Protein AF-A0AAU2YS15-F1 (afdb_monomer_lite)

pLDDT: mean 91.73, std 10.68, range [48.44, 98.56]

Secondary structure (DSSP, 8-state):
------PPPP--SS-PPPPPTTS-HHHHHHHHHHHHHHHTT-HHHHHHHHHHHHHHHHHHTT---SSHHHHHHHHHHTTSS-HHHHHHHHHHHHHHHHHHS--S-PPPHHHHHHHHHHHHHHHHIIIIIHHHHHHHHHHHHHTT-

Sequence (145 aa):
MQPQLWKESQRLWPQVATLAEGIPASIAREMVEARACFDAQLYTAAAVMVRRALEGMCIEQGTQKRALFQALKELRDDGKIEGRLFDWAQALRVLGNQGAHFSEESVSREDAADALSLAEALLNYIYVFAAKYEEFQNRRQSSAN

Radius of gyration: 18.44 Å; chains: 1; bounding box: 50×59×41 Å

Structure (mmCIF, N/CA/C/O backbone):
data_AF-A0AAU2YS15-F1
#
_entry.id   AF-A0AAU2YS15-F1
#
loop_
_atom_site.group_PDB
_atom_site.id
_atom_site.type_symbol
_atom_site.label_atom_id
_atom_site.label_alt_id
_atom_site.label_comp_id
_atom_site.label_asym_id
_atom_site.label_entity_id
_atom_site.label_seq_id
_atom_site.pdbx_PDB_ins_code
_atom_site.Cartn_x
_atom_site.Cartn_y
_atom_site.Cartn_z
_atom_site.occupancy
_atom_site.B_iso_or_equiv
_atom_site.auth_seq_id
_atom_site.auth_comp_id
_atom_site.auth_asym_id
_atom_site.auth_atom_id
_atom_site.pdbx_PDB_model_num
ATOM 1 N N . MET A 1 1 ? -21.803 47.636 -2.435 1.00 48.44 1 MET A N 1
ATOM 2 C CA . MET A 1 1 ? -20.962 46.519 -1.960 1.00 48.44 1 MET A CA 1
ATOM 3 C C . MET A 1 1 ? -21.217 45.347 -2.898 1.00 48.44 1 MET A C 1
ATOM 5 O O . MET A 1 1 ? -22.307 44.797 -2.854 1.00 48.44 1 MET A O 1
ATOM 9 N N . GLN A 1 2 ? -20.327 45.089 -3.861 1.00 57.69 2 GLN A N 1
ATOM 10 C CA . GLN A 1 2 ? -20.521 44.003 -4.835 1.00 57.69 2 GLN A CA 1
ATOM 11 C C . GLN A 1 2 ? -20.069 42.666 -4.218 1.00 57.69 2 GLN A C 1
ATOM 13 O O . GLN A 1 2 ? -19.032 42.659 -3.551 1.00 57.69 2 GLN A O 1
ATOM 18 N N . PRO A 1 3 ? -20.806 41.554 -4.405 1.00 64.38 3 PRO A N 1
ATOM 19 C CA . PRO A 1 3 ? -20.398 40.257 -3.881 1.00 64.38 3 PRO A CA 1
ATOM 20 C C . PRO A 1 3 ? -19.229 39.704 -4.703 1.00 64.38 3 PRO A C 1
ATOM 22 O O . PRO A 1 3 ? -19.227 39.792 -5.930 1.00 64.38 3 PRO A O 1
ATOM 25 N N . GLN A 1 4 ? -18.233 39.133 -4.029 1.00 63.59 4 GLN A N 1
ATOM 26 C CA . GLN A 1 4 ? -17.094 38.492 -4.679 1.00 63.59 4 GLN A CA 1
ATOM 27 C C . GLN A 1 4 ? -17.566 37.240 -5.444 1.00 63.59 4 GLN A C 1
ATOM 29 O O . GLN A 1 4 ? -17.889 36.219 -4.847 1.00 63.59 4 GLN A O 1
ATOM 34 N N . LEU A 1 5 ? -17.622 37.343 -6.775 1.00 66.00 5 LEU A N 1
ATOM 35 C CA . LEU A 1 5 ? -17.984 36.277 -7.717 1.00 66.00 5 LEU A CA 1
ATOM 36 C C . LEU A 1 5 ? -16.742 35.485 -8.143 1.00 66.00 5 LEU A C 1
ATOM 38 O O . LEU A 1 5 ? -16.311 35.558 -9.291 1.00 66.00 5 LEU A O 1
ATOM 42 N N . TRP A 1 6 ? -16.164 34.716 -7.228 1.00 69.56 6 TRP A N 1
ATOM 43 C CA . TRP A 1 6 ? -15.144 33.733 -7.590 1.00 69.56 6 TRP A CA 1
ATOM 44 C C . TRP A 1 6 ? -15.607 32.381 -7.064 1.00 69.56 6 TRP A C 1
ATOM 46 O O . TRP A 1 6 ? -15.800 32.209 -5.863 1.00 69.56 6 TRP A O 1
ATOM 56 N N . LYS A 1 7 ? -15.849 31.435 -7.977 1.00 71.88 7 LYS A N 1
ATOM 57 C CA . LYS A 1 7 ? -15.956 30.020 -7.611 1.00 71.88 7 LYS A CA 1
ATOM 58 C C . LYS A 1 7 ? -14.571 29.518 -7.211 1.00 71.88 7 LYS A C 1
ATOM 60 O O . LYS A 1 7 ? -13.567 30.030 -7.706 1.00 71.88 7 LYS A O 1
ATOM 65 N N . GLU A 1 8 ? -14.544 28.523 -6.331 1.00 76.69 8 GLU A N 1
ATOM 66 C CA . GLU A 1 8 ? -13.319 27.844 -5.911 1.00 76.69 8 GLU A CA 1
ATOM 67 C C . GLU A 1 8 ? -12.476 27.422 -7.122 1.00 76.69 8 GLU A C 1
ATOM 69 O O . GLU A 1 8 ? -13.002 27.001 -8.158 1.00 76.69 8 GLU A O 1
ATOM 74 N N . SER A 1 9 ? -11.156 27.580 -7.012 1.00 77.38 9 SER A N 1
ATOM 75 C CA . SER A 1 9 ? -10.234 27.224 -8.084 1.00 77.38 9 SER A CA 1
ATOM 76 C C . SER A 1 9 ? -10.198 25.706 -8.260 1.00 77.38 9 SER A C 1
ATOM 78 O O . SER A 1 9 ? -9.860 24.958 -7.346 1.00 77.38 9 SER A O 1
ATOM 80 N N . GLN A 1 10 ? -10.525 25.240 -9.465 1.00 71.19 10 GLN A N 1
ATOM 81 C CA . GLN A 1 10 ? -10.456 23.825 -9.816 1.00 71.19 10 GLN A CA 1
ATOM 82 C C . GLN A 1 10 ? -9.222 23.556 -10.680 1.00 71.19 10 GLN A C 1
ATOM 84 O O . GLN A 1 10 ? -8.973 24.247 -11.671 1.00 71.19 10 GLN A O 1
ATOM 89 N N . ARG A 1 11 ? -8.444 22.526 -10.329 1.00 71.81 11 ARG A N 1
ATOM 90 C CA . ARG A 1 11 ? -7.336 22.055 -11.168 1.00 71.81 11 ARG A CA 1
ATOM 91 C C . ARG A 1 11 ? -7.904 21.322 -12.386 1.00 71.81 11 ARG A C 1
ATOM 93 O O . ARG A 1 11 ? -8.459 20.240 -12.242 1.00 71.81 11 ARG A O 1
ATOM 100 N N . LEU A 1 12 ? -7.741 21.904 -13.575 1.00 76.19 12 LEU A N 1
ATOM 101 C CA . LEU A 1 12 ? -8.149 21.276 -14.839 1.00 76.19 12 LEU A CA 1
ATOM 102 C C . LEU A 1 12 ? -7.073 20.334 -15.397 1.00 76.19 12 LEU A C 1
ATOM 104 O O . LEU A 1 12 ? -7.402 19.292 -15.960 1.00 76.19 12 LEU A O 1
ATOM 108 N N . TRP A 1 13 ? -5.793 20.691 -15.233 1.00 63.41 13 TRP A N 1
ATOM 109 C CA . TRP A 1 13 ? -4.667 19.898 -15.724 1.00 63.41 13 TRP A CA 1
ATOM 110 C C . TRP A 1 13 ? -3.380 20.124 -14.902 1.00 63.41 13 TRP A C 1
ATOM 112 O O . TRP A 1 13 ? -3.152 21.252 -14.455 1.00 63.41 13 TRP A O 1
ATOM 122 N N . PRO A 1 14 ? -2.521 19.097 -14.726 1.00 64.88 14 PRO A N 1
ATOM 123 C CA . PRO A 1 14 ? -2.830 17.681 -14.935 1.00 64.88 14 PRO A CA 1
ATOM 124 C C . PRO A 1 14 ? -3.922 17.216 -13.965 1.00 64.88 14 PRO A C 1
ATOM 126 O O . PRO A 1 14 ? -4.021 17.724 -12.844 1.00 64.88 14 PRO A O 1
ATOM 129 N N . GLN A 1 15 ? -4.757 16.273 -14.406 1.00 64.81 15 GLN A N 1
ATOM 130 C CA . GLN A 1 15 ? -5.691 15.600 -13.507 1.00 64.81 15 GLN A CA 1
ATOM 131 C C . GLN A 1 15 ? -4.876 14.710 -12.573 1.00 64.81 15 GLN A C 1
ATOM 133 O O . GLN A 1 15 ? -4.309 13.706 -12.990 1.00 64.81 15 GLN A O 1
ATOM 138 N N . VAL A 1 16 ? -4.765 15.123 -11.315 1.00 67.81 16 VAL A N 1
ATOM 139 C CA . VAL A 1 16 ? -4.112 14.326 -10.280 1.00 67.81 16 VAL A CA 1
ATOM 140 C C . VAL A 1 16 ? -5.204 13.499 -9.627 1.00 67.81 16 VAL A C 1
ATOM 142 O O . VAL A 1 16 ? -6.175 14.073 -9.134 1.00 67.81 16 VAL A O 1
ATOM 145 N N . ALA A 1 17 ? -5.063 12.174 -9.647 1.00 68.75 17 ALA A N 1
ATOM 146 C CA . ALA A 1 17 ? -5.956 11.302 -8.898 1.00 68.75 17 ALA A CA 1
ATOM 147 C C . ALA A 1 17 ? -5.946 11.737 -7.425 1.00 68.75 17 ALA A C 1
ATOM 149 O O . ALA A 1 17 ? -4.895 11.770 -6.781 1.00 68.75 17 ALA A O 1
ATOM 150 N N . THR A 1 18 ? -7.107 12.141 -6.918 1.00 80.12 18 THR A N 1
ATOM 151 C CA . THR A 1 18 ? -7.271 12.565 -5.529 1.00 80.12 18 THR A CA 1
ATOM 152 C C . THR A 1 18 ? -7.678 11.367 -4.693 1.00 80.12 18 THR A C 1
ATOM 154 O O . THR A 1 18 ? -8.683 10.722 -4.987 1.00 80.12 18 THR A O 1
ATOM 157 N N . LEU A 1 19 ? -6.914 11.093 -3.642 1.00 90.62 19 LEU A N 1
ATOM 158 C CA . LEU A 1 19 ? -7.292 10.118 -2.624 1.00 90.62 19 LEU A CA 1
ATOM 159 C C . LEU A 1 19 ? -8.369 10.698 -1.707 1.00 90.62 19 LEU A C 1
ATOM 161 O O . LEU A 1 19 ? -8.554 11.914 -1.637 1.00 90.62 19 LEU A O 1
ATOM 165 N N . ALA A 1 20 ? -9.075 9.820 -1.001 1.00 91.81 20 ALA A N 1
ATOM 166 C CA . ALA A 1 20 ? -10.086 10.227 -0.038 1.00 91.81 20 ALA A CA 1
ATOM 167 C C . ALA A 1 20 ? -9.489 11.103 1.079 1.00 91.81 20 ALA A C 1
ATOM 169 O O . ALA A 1 20 ? -8.402 10.823 1.581 1.00 91.81 20 ALA A O 1
ATOM 170 N N . GLU A 1 21 ? -10.236 12.124 1.509 1.00 90.12 21 GLU A N 1
ATOM 171 C CA . GLU A 1 21 ? -9.787 13.140 2.480 1.00 90.12 21 GLU A CA 1
ATOM 172 C C . GLU A 1 21 ? -9.350 12.571 3.839 1.00 90.12 21 GLU A C 1
ATOM 174 O O . GLU A 1 21 ? -8.525 13.175 4.517 1.00 90.12 21 GLU A O 1
ATOM 179 N N . GLY A 1 22 ? -9.866 11.401 4.232 1.00 93.56 22 GLY A N 1
ATOM 180 C CA . GLY A 1 22 ? -9.482 10.735 5.481 1.00 93.56 22 GLY A CA 1
ATOM 181 C C . GLY A 1 22 ? -8.070 10.137 5.470 1.00 93.56 22 GLY A C 1
ATOM 182 O O . GLY A 1 22 ? -7.548 9.798 6.527 1.00 93.56 22 GLY A O 1
ATOM 183 N N . ILE A 1 23 ? -7.438 9.995 4.299 1.00 96.88 23 ILE A N 1
ATOM 184 C CA . ILE A 1 23 ? -6.104 9.399 4.177 1.00 96.88 23 ILE A CA 1
ATOM 185 C C . ILE A 1 23 ? -5.035 10.445 4.552 1.00 96.88 23 ILE A C 1
ATOM 187 O O . ILE A 1 23 ? -5.014 11.531 3.966 1.00 96.88 23 ILE A O 1
ATOM 191 N N . PRO A 1 24 ? -4.094 10.135 5.470 1.00 96.88 24 PRO A N 1
ATOM 192 C CA . PRO A 1 24 ? -3.043 11.064 5.880 1.00 96.88 24 PRO A CA 1
ATOM 193 C C . PRO A 1 24 ? -2.227 11.616 4.704 1.00 96.88 24 PRO A C 1
ATOM 195 O O . PRO A 1 24 ? -1.770 10.871 3.836 1.00 96.88 24 PRO A O 1
ATOM 198 N N . ALA A 1 25 ? -1.971 12.928 4.711 1.00 95.25 25 ALA A N 1
ATOM 199 C CA . ALA A 1 25 ? -1.332 13.634 3.596 1.00 95.25 25 ALA A CA 1
ATOM 200 C C . ALA A 1 25 ? 0.067 13.099 3.229 1.00 95.25 25 ALA A C 1
ATOM 202 O O . ALA A 1 25 ? 0.463 13.148 2.063 1.00 95.25 25 ALA A O 1
ATOM 203 N N . SER A 1 26 ? 0.822 12.587 4.207 1.00 95.88 26 SER A N 1
ATOM 204 C CA . SER A 1 26 ? 2.123 11.948 3.975 1.00 95.88 26 SER A CA 1
ATOM 205 C C . SER A 1 26 ? 1.988 10.666 3.153 1.00 95.88 26 SER A C 1
ATOM 207 O O . SER A 1 26 ? 2.726 10.492 2.192 1.00 95.88 26 SER A O 1
ATOM 209 N N . ILE A 1 27 ? 1.017 9.810 3.475 1.00 97.81 27 ILE A N 1
ATOM 210 C CA . ILE A 1 27 ? 0.746 8.559 2.752 1.00 97.81 27 ILE A CA 1
ATOM 211 C C . ILE A 1 27 ? 0.135 8.860 1.379 1.00 97.81 27 ILE A C 1
ATOM 213 O O . ILE A 1 27 ? 0.518 8.256 0.377 1.00 97.81 27 ILE A O 1
ATOM 217 N N . ALA A 1 28 ? -0.770 9.841 1.310 1.00 96.31 28 ALA A N 1
ATOM 218 C CA . ALA A 1 28 ? -1.371 10.274 0.055 1.00 96.31 28 ALA A CA 1
ATOM 219 C C . ALA A 1 28 ? -0.317 10.752 -0.955 1.00 96.31 28 ALA A C 1
ATOM 221 O O . ALA A 1 28 ? -0.423 10.461 -2.145 1.00 96.31 28 ALA A O 1
ATOM 222 N N . ARG A 1 29 ? 0.737 11.432 -0.483 1.00 95.69 29 ARG A N 1
ATOM 223 C CA . ARG A 1 29 ? 1.872 11.839 -1.320 1.00 95.69 29 ARG A CA 1
ATOM 224 C C . ARG A 1 29 ? 2.582 10.644 -1.959 1.00 95.69 29 ARG A C 1
ATOM 226 O O . ARG A 1 29 ? 2.818 10.675 -3.160 1.00 95.69 29 ARG A O 1
ATOM 233 N N . GLU A 1 30 ? 2.871 9.597 -1.189 1.00 97.69 30 GLU A N 1
ATOM 234 C CA . GLU A 1 30 ? 3.549 8.390 -1.691 1.00 97.69 30 GLU A CA 1
ATOM 235 C C . GLU A 1 30 ? 2.725 7.704 -2.794 1.00 97.69 30 GLU A C 1
ATOM 237 O O . GLU A 1 30 ? 3.264 7.279 -3.812 1.00 97.69 30 GLU A O 1
ATOM 242 N N . MET A 1 31 ? 1.398 7.668 -2.645 1.00 97.69 31 MET A N 1
ATOM 243 C CA . MET A 1 31 ? 0.491 7.135 -3.668 1.00 97.69 31 MET A CA 1
ATOM 244 C C . MET A 1 31 ? 0.390 8.024 -4.918 1.00 97.69 31 MET A C 1
ATOM 246 O O . MET A 1 31 ? 0.282 7.506 -6.030 1.00 97.69 31 MET A O 1
ATOM 250 N N . VAL A 1 32 ? 0.450 9.352 -4.766 1.00 96.12 32 VAL A N 1
ATOM 251 C CA . VAL A 1 32 ? 0.531 10.284 -5.906 1.00 96.12 32 VAL A CA 1
ATOM 252 C C . VAL A 1 32 ? 1.825 10.061 -6.687 1.00 96.12 32 VAL A C 1
ATOM 254 O O . VAL A 1 32 ? 1.793 10.002 -7.915 1.00 96.12 32 VAL A O 1
ATOM 257 N N . GLU A 1 33 ? 2.950 9.884 -5.996 1.00 96.88 33 GLU A N 1
ATOM 258 C CA . GLU A 1 33 ? 4.223 9.536 -6.633 1.00 96.88 33 GLU A CA 1
ATOM 259 C C . GLU A 1 33 ? 4.162 8.157 -7.304 1.00 96.88 33 GLU A C 1
ATOM 261 O O . GLU A 1 33 ? 4.589 8.018 -8.448 1.00 96.88 33 GLU A O 1
ATOM 266 N N . ALA A 1 34 ? 3.546 7.159 -6.660 1.00 97.75 34 ALA A N 1
ATOM 267 C CA . ALA A 1 34 ? 3.337 5.838 -7.249 1.00 97.75 34 ALA A CA 1
ATOM 268 C C . ALA A 1 34 ? 2.542 5.911 -8.564 1.00 97.75 34 ALA A C 1
ATOM 270 O O . ALA A 1 34 ? 2.917 5.284 -9.558 1.00 97.75 34 ALA A O 1
ATOM 271 N N . ARG A 1 35 ? 1.473 6.718 -8.595 1.00 97.12 35 ARG A N 1
ATOM 272 C CA . ARG A 1 35 ? 0.686 6.964 -9.809 1.00 97.12 35 ARG A CA 1
ATOM 273 C C . ARG A 1 35 ? 1.507 7.683 -10.876 1.00 97.12 35 ARG A C 1
ATOM 275 O O . ARG A 1 35 ? 1.481 7.262 -12.024 1.00 97.12 35 ARG A O 1
ATOM 282 N N . ALA A 1 36 ? 2.280 8.702 -10.501 1.00 96.06 36 ALA A N 1
ATOM 283 C CA . ALA A 1 36 ? 3.143 9.419 -11.436 1.00 96.06 36 ALA A CA 1
ATOM 284 C C . ALA A 1 36 ? 4.198 8.497 -12.073 1.00 96.06 36 ALA A C 1
ATOM 286 O O . ALA A 1 36 ? 4.429 8.573 -13.280 1.00 96.06 36 ALA A O 1
ATOM 287 N N . CYS A 1 37 ? 4.796 7.583 -11.298 1.00 97.69 37 CYS A N 1
ATOM 288 C CA . CYS A 1 37 ? 5.681 6.549 -11.835 1.00 97.69 37 CYS A CA 1
ATOM 289 C C . CYS A 1 37 ? 4.952 5.659 -12.847 1.00 97.69 37 CYS A C 1
ATOM 291 O O . CYS A 1 37 ? 5.480 5.399 -13.925 1.00 97.69 37 CYS A O 1
ATOM 293 N N . PHE A 1 38 ? 3.736 5.215 -12.527 1.00 97.69 38 PHE A N 1
ATOM 294 C CA . PHE A 1 38 ? 2.940 4.378 -13.421 1.00 97.69 38 PHE A CA 1
ATOM 295 C C . PHE A 1 38 ? 2.571 5.088 -14.729 1.00 97.69 38 PHE A C 1
ATOM 297 O O . PHE A 1 38 ? 2.730 4.508 -15.803 1.00 97.69 38 PHE A O 1
ATOM 304 N N . ASP A 1 39 ? 2.139 6.347 -14.650 1.00 96.06 39 ASP A N 1
ATOM 305 C CA . ASP A 1 39 ? 1.781 7.164 -15.814 1.00 96.06 39 ASP A CA 1
ATOM 306 C C . ASP A 1 39 ? 3.000 7.419 -16.718 1.00 96.06 39 ASP A C 1
ATOM 308 O O . ASP A 1 39 ? 2.876 7.467 -17.941 1.00 96.06 39 ASP A O 1
ATOM 312 N N . ALA A 1 40 ? 4.195 7.498 -16.124 1.00 97.19 40 ALA A N 1
ATOM 313 C CA . ALA A 1 40 ? 5.477 7.566 -16.826 1.00 97.19 40 ALA A CA 1
ATOM 314 C C . ALA A 1 40 ? 6.011 6.196 -17.301 1.00 97.19 40 ALA A C 1
ATOM 316 O O . ALA A 1 40 ? 7.142 6.115 -17.776 1.00 97.19 40 ALA A O 1
ATOM 317 N N . GLN A 1 41 ? 5.225 5.120 -17.175 1.00 97.81 41 GLN A N 1
ATOM 318 C CA . GLN A 1 41 ? 5.595 3.743 -17.536 1.00 97.81 41 GLN A CA 1
ATOM 319 C C . GLN A 1 41 ? 6.780 3.168 -16.730 1.00 97.81 41 GLN A C 1
ATOM 321 O O . GLN A 1 41 ? 7.445 2.226 -17.155 1.00 97.81 41 GLN A O 1
ATOM 326 N N . LEU A 1 42 ? 7.029 3.702 -15.532 1.00 97.50 42 LEU A N 1
ATOM 327 C CA . LEU A 1 42 ? 8.057 3.255 -14.589 1.00 97.50 42 LEU A CA 1
ATOM 328 C C . LEU A 1 42 ? 7.459 2.260 -13.580 1.00 97.50 42 LEU A C 1
ATOM 330 O O . LEU A 1 42 ? 7.391 2.529 -12.379 1.00 97.50 42 LEU A O 1
ATOM 334 N N . TYR A 1 43 ? 6.999 1.106 -14.065 1.00 98.00 43 TYR A N 1
ATOM 335 C CA . TYR A 1 43 ? 6.217 0.131 -13.284 1.00 98.00 43 TYR A CA 1
ATOM 336 C C . TYR A 1 43 ? 6.949 -0.402 -12.048 1.00 98.00 43 TYR A C 1
ATOM 338 O O . TYR A 1 43 ? 6.380 -0.460 -10.958 1.00 98.00 43 TYR A O 1
ATOM 346 N N . THR A 1 44 ? 8.243 -0.690 -12.186 1.00 97.31 44 THR A N 1
ATOM 347 C CA . THR A 1 44 ? 9.102 -1.088 -11.065 1.00 97.31 44 THR A CA 1
ATOM 348 C C . THR A 1 44 ? 9.151 -0.017 -9.971 1.00 97.31 44 THR A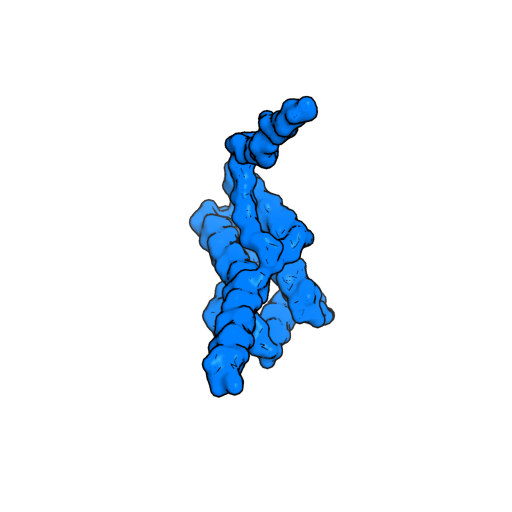 C 1
ATOM 350 O O . THR A 1 44 ? 8.998 -0.329 -8.792 1.00 97.31 44 THR A O 1
ATOM 353 N N . ALA A 1 45 ? 9.293 1.257 -10.348 1.00 97.50 45 ALA A 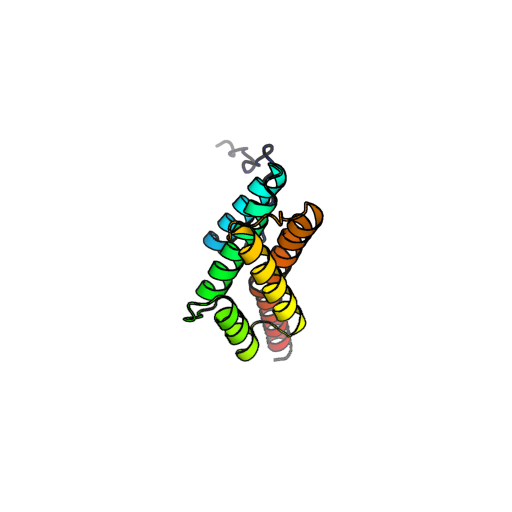N 1
ATOM 354 C CA . ALA A 1 45 ? 9.291 2.360 -9.390 1.00 97.50 45 ALA A CA 1
ATOM 355 C C . ALA A 1 45 ? 7.909 2.549 -8.746 1.00 97.50 45 ALA A C 1
ATOM 357 O O . ALA A 1 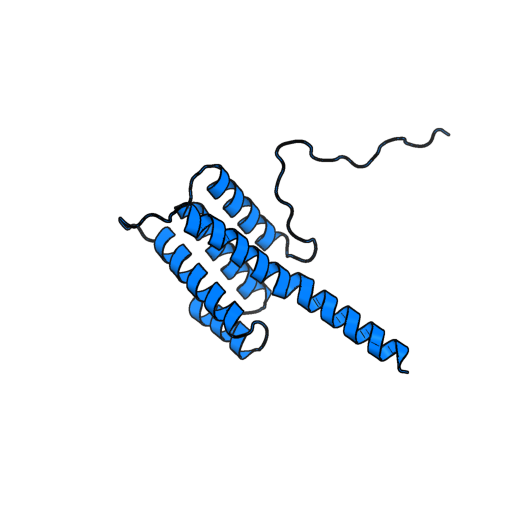45 ? 7.825 2.769 -7.539 1.00 97.50 45 ALA A O 1
ATOM 358 N N . ALA A 1 46 ? 6.825 2.383 -9.512 1.00 98.31 46 ALA A N 1
ATOM 359 C CA . ALA A 1 46 ? 5.464 2.449 -8.984 1.00 98.31 46 ALA A CA 1
ATOM 360 C C . ALA A 1 46 ? 5.235 1.416 -7.864 1.00 98.31 46 ALA A C 1
ATOM 362 O O . ALA A 1 46 ? 4.712 1.767 -6.806 1.00 98.31 46 ALA A O 1
ATOM 363 N N . ALA A 1 47 ? 5.703 0.174 -8.038 1.00 98.12 47 ALA A N 1
ATOM 364 C CA . ALA A 1 47 ? 5.625 -0.860 -7.001 1.00 98.12 47 ALA A CA 1
ATOM 365 C C . ALA A 1 47 ? 6.434 -0.508 -5.736 1.00 98.12 47 ALA A C 1
ATOM 367 O O . ALA A 1 47 ? 5.985 -0.759 -4.614 1.00 98.12 47 ALA A O 1
ATOM 368 N N . VAL A 1 48 ? 7.608 0.114 -5.892 1.00 98.00 48 VAL A N 1
ATOM 369 C CA . VAL A 1 48 ? 8.416 0.591 -4.756 1.00 98.00 48 VAL A CA 1
ATOM 370 C C . VAL A 1 48 ? 7.692 1.701 -3.988 1.00 98.00 48 VAL A C 1
ATOM 372 O O . VAL A 1 48 ? 7.680 1.684 -2.756 1.00 98.00 48 VAL A O 1
ATOM 375 N N . MET A 1 49 ? 7.038 2.630 -4.687 1.00 98.50 49 MET A N 1
ATOM 376 C CA . MET A 1 49 ? 6.259 3.695 -4.049 1.00 98.50 49 MET A CA 1
ATOM 377 C C . MET A 1 49 ? 5.005 3.159 -3.344 1.00 98.50 49 MET A C 1
ATOM 379 O O . MET A 1 49 ? 4.700 3.586 -2.232 1.00 98.50 49 MET A O 1
ATOM 383 N N . VAL A 1 50 ? 4.338 2.143 -3.904 1.00 98.56 50 VAL A N 1
ATOM 384 C CA . VAL A 1 50 ? 3.261 1.415 -3.207 1.00 98.56 50 VAL A CA 1
ATOM 385 C C . VAL A 1 50 ? 3.766 0.807 -1.895 1.00 98.56 50 VAL A C 1
ATOM 387 O O . VAL A 1 50 ? 3.135 0.965 -0.850 1.00 98.56 5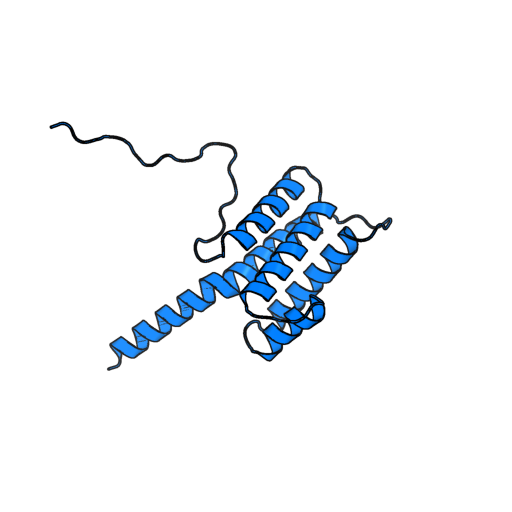0 VAL A O 1
ATOM 390 N N . ARG A 1 51 ? 4.939 0.161 -1.903 1.00 98.31 51 ARG A N 1
ATOM 391 C CA . ARG A 1 51 ? 5.554 -0.377 -0.680 1.00 98.31 51 ARG A CA 1
ATOM 392 C C . ARG A 1 51 ? 5.832 0.721 0.351 1.00 98.31 51 ARG A C 1
ATOM 394 O O . ARG A 1 51 ? 5.564 0.501 1.530 1.00 98.31 51 ARG A O 1
ATOM 401 N N . ARG A 1 52 ? 6.320 1.893 -0.070 1.00 98.19 52 ARG A N 1
ATOM 402 C CA . ARG A 1 52 ? 6.524 3.053 0.821 1.00 98.19 52 ARG A CA 1
ATOM 403 C C . ARG A 1 52 ? 5.215 3.559 1.428 1.00 98.19 52 ARG A C 1
ATOM 405 O O . ARG A 1 52 ? 5.180 3.854 2.620 1.00 98.19 52 ARG A O 1
ATOM 412 N N . ALA A 1 53 ? 4.129 3.589 0.656 1.00 98.31 53 ALA A N 1
ATOM 413 C CA . ALA A 1 53 ? 2.808 3.934 1.176 1.00 98.31 53 ALA A CA 1
ATOM 414 C C . ALA A 1 53 ? 2.341 2.941 2.260 1.00 98.31 53 ALA A C 1
ATOM 416 O O . ALA A 1 53 ? 1.826 3.368 3.293 1.00 98.31 53 ALA A O 1
ATOM 417 N N . LEU A 1 54 ? 2.587 1.635 2.080 1.00 98.25 54 LEU A N 1
ATOM 418 C CA . LEU A 1 54 ? 2.293 0.618 3.102 1.00 98.25 54 LEU A CA 1
ATOM 419 C C . LEU A 1 54 ? 3.152 0.780 4.364 1.00 98.25 54 LEU A C 1
ATOM 421 O O . LEU A 1 54 ? 2.645 0.603 5.468 1.00 98.25 54 LEU A O 1
ATOM 425 N N . GLU A 1 55 ? 4.432 1.142 4.231 1.00 98.00 55 GLU A N 1
ATOM 426 C CA . GLU A 1 55 ? 5.278 1.468 5.389 1.00 98.00 55 GLU A CA 1
ATOM 427 C C . GLU A 1 55 ? 4.720 2.671 6.158 1.00 98.00 55 GLU A C 1
ATOM 429 O O . GLU A 1 55 ? 4.573 2.602 7.379 1.00 98.00 55 GLU A O 1
ATOM 434 N N . GLY A 1 56 ? 4.346 3.740 5.446 1.00 97.75 56 GLY A N 1
ATOM 435 C CA . GLY A 1 56 ? 3.720 4.924 6.035 1.00 97.75 56 GLY A CA 1
ATOM 436 C C . GLY A 1 56 ? 2.410 4.602 6.756 1.00 97.75 56 GLY A C 1
ATOM 437 O O . GLY A 1 56 ? 2.219 5.034 7.889 1.00 97.75 56 GLY A O 1
ATOM 438 N N . MET A 1 57 ? 1.553 3.786 6.138 1.00 97.75 57 MET A N 1
ATOM 439 C CA . MET A 1 57 ? 0.315 3.277 6.735 1.00 97.75 57 MET A CA 1
ATOM 440 C C . MET A 1 57 ? 0.589 2.523 8.036 1.00 97.75 57 MET A C 1
ATOM 442 O O . MET A 1 57 ? -0.046 2.795 9.048 1.00 97.75 57 MET A O 1
ATOM 446 N N . CYS A 1 58 ? 1.555 1.603 8.051 1.00 97.81 58 CYS A N 1
ATOM 447 C CA . CYS A 1 58 ? 1.871 0.866 9.269 1.00 97.81 58 CYS A CA 1
ATOM 448 C C . CYS A 1 58 ? 2.404 1.770 10.391 1.00 97.81 58 CYS A C 1
ATOM 450 O O . CYS A 1 58 ? 2.002 1.596 11.543 1.00 97.81 58 CYS A O 1
ATOM 452 N N . ILE A 1 59 ? 3.290 2.719 10.065 1.00 96.75 59 ILE A N 1
ATOM 453 C CA . ILE A 1 59 ? 3.853 3.681 11.029 1.00 96.75 59 ILE A CA 1
ATOM 454 C C . ILE A 1 59 ? 2.752 4.550 11.626 1.00 96.75 59 ILE A C 1
ATOM 456 O O . ILE A 1 59 ? 2.698 4.724 12.841 1.00 96.75 59 ILE A O 1
ATOM 460 N N . GLU A 1 60 ? 1.868 5.080 10.785 1.00 96.81 60 GLU A N 1
ATOM 461 C CA . GLU A 1 60 ? 0.757 5.909 11.240 1.00 96.81 60 GLU A CA 1
ATOM 462 C C . GLU A 1 60 ? -0.192 5.100 12.134 1.00 96.81 60 GLU A C 1
ATOM 464 O O . GLU A 1 60 ? -0.577 5.562 13.205 1.00 96.81 60 GLU A O 1
ATOM 469 N N . GLN A 1 61 ? -0.436 3.833 11.789 1.00 95.81 61 GLN A N 1
ATOM 470 C CA . GLN A 1 61 ? -1.193 2.906 12.625 1.00 95.81 61 GLN A CA 1
ATOM 471 C C . GLN A 1 61 ? -0.458 2.479 13.911 1.00 95.81 61 GLN A C 1
ATOM 473 O O . GLN A 1 61 ? -0.975 1.650 14.661 1.00 95.81 61 GLN A O 1
ATOM 478 N N . GLY A 1 62 ? 0.708 3.052 14.211 1.00 95.31 62 GLY A N 1
ATOM 479 C CA . GLY A 1 62 ? 1.391 2.918 15.494 1.00 95.31 62 GLY A CA 1
ATOM 480 C C . GLY A 1 62 ? 2.335 1.724 15.608 1.00 95.31 62 GLY A C 1
ATOM 481 O O . GLY A 1 62 ? 2.827 1.463 16.709 1.00 95.31 62 GLY A O 1
ATOM 482 N N . THR A 1 63 ? 2.630 1.010 14.511 1.00 95.06 63 THR A N 1
ATOM 483 C CA . THR A 1 63 ? 3.622 -0.076 14.561 1.00 95.06 63 THR A CA 1
ATOM 484 C C . THR A 1 63 ? 4.994 0.462 14.969 1.00 95.06 63 THR A C 1
ATOM 486 O O . THR A 1 63 ? 5.412 1.546 14.561 1.00 95.06 63 THR A O 1
ATOM 489 N N . GLN A 1 64 ? 5.746 -0.346 15.713 1.00 91.88 64 GLN A N 1
ATOM 490 C CA . GLN A 1 64 ? 7.162 -0.086 16.009 1.00 91.88 64 GLN A CA 1
ATOM 491 C C . GLN A 1 64 ? 8.088 -1.092 15.308 1.00 91.88 64 GLN A C 1
ATOM 493 O O . GLN A 1 64 ? 9.298 -1.130 15.557 1.00 91.88 64 GLN A O 1
ATOM 498 N N . LYS A 1 65 ? 7.541 -1.963 14.446 1.00 95.12 65 LYS A N 1
ATOM 499 C CA . LYS A 1 65 ? 8.331 -2.984 13.751 1.00 95.12 65 LYS A CA 1
ATOM 500 C C . LYS A 1 65 ? 9.105 -2.358 12.600 1.00 95.12 65 LYS A C 1
ATOM 502 O O . LYS A 1 65 ? 8.554 -1.654 11.765 1.00 95.12 65 LYS A O 1
ATOM 507 N N . ARG A 1 66 ? 10.392 -2.699 12.512 1.00 91.69 66 ARG A N 1
ATOM 508 C CA . ARG A 1 66 ? 11.265 -2.241 11.419 1.00 91.69 66 ARG A CA 1
ATOM 509 C C . ARG A 1 66 ? 10.975 -2.942 10.095 1.00 91.69 66 ARG A C 1
ATOM 511 O O . ARG A 1 66 ? 11.096 -2.340 9.038 1.00 91.69 66 ARG A O 1
ATOM 518 N N . ALA A 1 67 ? 10.648 -4.231 10.142 1.00 96.12 67 ALA A N 1
ATOM 519 C CA . ALA A 1 67 ? 10.372 -5.007 8.942 1.00 96.12 67 ALA A CA 1
ATOM 520 C C . ALA A 1 67 ? 8.891 -4.890 8.571 1.00 96.12 67 ALA A C 1
ATOM 522 O O . ALA A 1 67 ? 8.036 -5.286 9.364 1.00 96.12 67 ALA A O 1
ATOM 523 N N . LEU A 1 68 ? 8.591 -4.451 7.343 1.00 96.31 68 LEU A N 1
ATOM 524 C CA . LEU A 1 68 ? 7.211 -4.299 6.858 1.00 96.31 68 LEU A CA 1
ATOM 525 C C . LEU A 1 68 ? 6.386 -5.591 7.005 1.00 96.31 68 LEU A C 1
ATOM 527 O O . LEU A 1 68 ? 5.219 -5.544 7.370 1.00 96.31 68 LEU A O 1
ATOM 531 N N . PHE A 1 69 ? 7.002 -6.764 6.812 1.00 97.25 69 PHE A N 1
ATOM 532 C CA . PHE A 1 69 ? 6.341 -8.050 7.069 1.00 97.25 69 PHE A CA 1
ATOM 533 C C . PHE A 1 69 ? 5.802 -8.158 8.506 1.00 97.25 69 PHE A C 1
ATOM 535 O O . PHE A 1 69 ? 4.666 -8.580 8.712 1.00 97.25 69 PHE A O 1
ATOM 542 N N . GLN A 1 70 ? 6.624 -7.787 9.492 1.00 97.94 70 GLN A N 1
ATOM 543 C CA . GLN A 1 70 ? 6.271 -7.854 10.909 1.00 97.94 70 GLN A CA 1
ATOM 544 C C . GLN A 1 70 ? 5.252 -6.776 11.277 1.00 97.94 70 GLN A C 1
ATOM 546 O O . GLN A 1 70 ? 4.348 -7.059 12.053 1.00 97.94 70 GLN A O 1
ATOM 551 N N . ALA A 1 71 ? 5.378 -5.581 10.698 1.00 97.94 71 ALA A N 1
ATOM 552 C CA . ALA A 1 71 ? 4.429 -4.490 10.883 1.00 97.94 71 ALA A CA 1
ATOM 553 C C . ALA A 1 71 ? 3.021 -4.869 10.399 1.00 97.94 71 ALA A C 1
ATOM 555 O O . ALA A 1 71 ? 2.056 -4.759 11.146 1.00 97.94 71 ALA A O 1
ATOM 556 N N . LEU A 1 72 ? 2.905 -5.411 9.181 1.00 97.88 72 LEU A N 1
ATOM 557 C CA . LEU A 1 72 ? 1.628 -5.892 8.643 1.00 97.88 72 LEU A CA 1
ATOM 558 C C . LEU A 1 72 ? 1.035 -7.018 9.494 1.00 97.88 72 LEU A C 1
ATOM 560 O O . LEU A 1 72 ? -0.177 -7.092 9.675 1.00 97.88 72 LEU A O 1
ATOM 564 N N . LYS A 1 73 ? 1.890 -7.904 10.020 1.00 97.62 73 LYS A N 1
ATOM 565 C CA . LYS A 1 73 ? 1.452 -8.985 10.905 1.00 97.62 73 LYS A CA 1
ATOM 566 C C . LYS A 1 73 ? 0.904 -8.433 12.222 1.00 97.62 73 LYS A C 1
ATOM 568 O O . LYS A 1 73 ? -0.117 -8.927 12.675 1.00 97.62 73 LYS A O 1
ATOM 573 N N . GLU A 1 74 ? 1.548 -7.419 12.796 1.00 97.50 74 GLU A N 1
ATOM 574 C CA . GLU A 1 74 ? 1.076 -6.733 14.005 1.00 97.50 74 GLU A CA 1
ATOM 575 C C . GLU A 1 74 ? -0.285 -6.069 13.772 1.00 97.50 74 GLU A C 1
ATOM 577 O O . GLU A 1 74 ? -1.208 -6.350 14.521 1.00 97.50 74 GLU A O 1
ATOM 582 N N . LEU A 1 75 ? -0.471 -5.322 12.674 1.00 96.81 75 LEU A N 1
ATOM 583 C CA . LEU A 1 75 ? -1.781 -4.732 12.354 1.00 96.81 75 LEU A CA 1
ATOM 584 C C . LEU A 1 75 ? -2.899 -5.778 12.269 1.00 96.81 75 LEU A C 1
ATOM 586 O O . LEU A 1 75 ? -4.018 -5.528 12.708 1.00 96.81 75 LEU A O 1
ATOM 590 N N . ARG A 1 76 ? -2.606 -6.949 11.696 1.00 97.00 76 ARG A N 1
ATOM 591 C CA . ARG A 1 76 ? -3.567 -8.052 11.632 1.00 97.00 76 ARG A CA 1
ATOM 592 C C . ARG A 1 76 ? -3.845 -8.644 13.010 1.00 97.00 76 ARG A C 1
ATOM 594 O O . ARG A 1 76 ? -4.999 -8.894 13.342 1.00 97.00 76 ARG A O 1
ATOM 601 N N . ASP A 1 77 ? -2.796 -8.908 13.781 1.00 96.31 77 ASP A N 1
ATOM 602 C CA . ASP A 1 77 ? -2.911 -9.506 15.113 1.00 96.31 77 ASP A CA 1
ATOM 603 C C . ASP A 1 77 ? -3.660 -8.557 16.082 1.00 96.31 77 ASP A C 1
ATOM 605 O O . ASP A 1 77 ? -4.415 -9.031 16.927 1.00 96.31 77 ASP A O 1
ATOM 609 N N . ASP A 1 78 ? -3.549 -7.240 15.876 1.00 95.00 78 ASP A N 1
ATOM 610 C CA . ASP A 1 78 ? -4.293 -6.188 16.586 1.00 95.00 78 ASP A CA 1
ATOM 611 C C . ASP A 1 78 ? -5.717 -5.955 16.035 1.00 95.00 78 ASP A C 1
ATOM 613 O O . ASP A 1 78 ? -6.452 -5.106 16.539 1.00 95.00 78 ASP A O 1
ATOM 617 N N . GLY A 1 79 ? -6.125 -6.680 14.987 1.00 93.50 79 GLY A N 1
ATOM 618 C CA . GLY A 1 79 ? -7.461 -6.579 14.392 1.00 93.50 79 GLY A CA 1
ATOM 619 C C . GLY A 1 79 ? -7.711 -5.319 13.557 1.00 93.50 79 GLY A C 1
ATOM 620 O O . GLY A 1 79 ? -8.863 -5.006 13.274 1.00 93.50 79 GLY A O 1
ATOM 621 N N . LYS A 1 80 ? -6.662 -4.595 13.145 1.00 93.25 80 LYS A N 1
ATOM 622 C CA . LYS A 1 80 ? -6.771 -3.399 12.287 1.00 93.25 80 LYS A CA 1
ATOM 623 C C . LYS A 1 80 ? -6.962 -3.729 10.807 1.00 93.25 80 LYS A C 1
ATOM 625 O O . LYS A 1 80 ? -7.486 -2.911 10.056 1.00 93.25 80 LYS A O 1
ATOM 630 N N . ILE A 1 81 ? -6.500 -4.905 10.384 1.00 94.00 81 ILE A N 1
ATOM 631 C CA . ILE A 1 81 ? -6.738 -5.472 9.051 1.00 94.00 81 ILE A CA 1
ATOM 632 C C . ILE A 1 81 ? -7.051 -6.966 9.171 1.00 94.00 81 ILE A C 1
ATOM 634 O O . ILE A 1 81 ? -6.457 -7.670 9.985 1.00 94.00 81 ILE A O 1
ATOM 638 N N . GLU A 1 82 ? -7.948 -7.484 8.338 1.00 91.88 82 GLU A N 1
ATOM 639 C CA . GLU A 1 82 ? -8.342 -8.897 8.358 1.00 91.88 82 GLU A CA 1
ATOM 640 C C . GLU A 1 82 ? -7.581 -9.729 7.321 1.00 91.88 82 GLU A C 1
ATOM 642 O O . GLU A 1 82 ? -6.934 -9.204 6.417 1.00 91.88 82 GLU A O 1
ATOM 647 N N . GLY A 1 83 ? -7.700 -11.059 7.424 1.00 93.56 83 GLY A N 1
ATOM 648 C CA . GLY A 1 83 ? -6.929 -12.041 6.651 1.00 93.56 83 GLY A CA 1
ATOM 649 C C . GLY A 1 83 ? -6.718 -11.691 5.175 1.00 93.56 83 GLY A C 1
ATOM 650 O O . GLY A 1 83 ? -5.578 -11.587 4.741 1.00 93.56 83 GLY A O 1
ATOM 651 N N . ARG A 1 84 ? -7.787 -11.414 4.418 1.00 94.56 84 ARG A N 1
ATOM 652 C CA . ARG A 1 84 ? -7.654 -11.105 2.983 1.00 94.56 84 ARG A CA 1
ATOM 653 C C . ARG A 1 84 ? -6.895 -9.801 2.715 1.00 94.56 84 ARG A C 1
ATOM 655 O O . ARG A 1 84 ? -6.105 -9.745 1.780 1.00 94.56 84 ARG A O 1
ATOM 662 N N . LEU A 1 85 ? -7.117 -8.768 3.526 1.00 95.38 85 LEU A N 1
ATOM 663 C CA . LEU A 1 85 ? -6.396 -7.498 3.407 1.00 95.38 85 LEU A CA 1
ATOM 664 C C . LEU A 1 85 ? -4.920 -7.670 3.775 1.00 95.38 85 LEU A C 1
ATOM 666 O O . LEU A 1 85 ? -4.043 -7.117 3.114 1.00 95.38 85 LEU A O 1
ATOM 670 N N . PHE A 1 86 ? -4.636 -8.494 4.783 1.00 97.44 86 PHE A N 1
ATOM 671 C CA . PHE A 1 86 ? -3.274 -8.882 5.120 1.00 97.44 86 PHE A CA 1
ATOM 672 C C . PHE A 1 86 ? -2.587 -9.623 3.965 1.00 97.44 86 PHE A C 1
ATOM 674 O O . PHE A 1 86 ? -1.453 -9.284 3.626 1.00 97.44 86 PHE A O 1
ATOM 681 N N . ASP A 1 87 ? -3.264 -10.578 3.325 1.00 97.62 87 ASP A N 1
ATOM 682 C CA . ASP A 1 87 ? -2.713 -11.327 2.189 1.00 97.62 87 ASP A CA 1
ATOM 683 C C . ASP A 1 87 ? -2.365 -10.396 1.019 1.00 97.62 87 ASP A C 1
ATOM 685 O O . ASP A 1 87 ? -1.277 -10.493 0.447 1.00 97.62 87 ASP A O 1
ATOM 689 N N . TRP A 1 88 ? -3.243 -9.435 0.714 1.00 97.62 88 TRP A N 1
ATOM 690 C CA . TRP A 1 88 ? -2.971 -8.402 -0.288 1.00 97.62 88 TRP A CA 1
ATOM 691 C C . TRP A 1 88 ? -1.751 -7.568 0.091 1.00 97.62 88 TRP A C 1
ATOM 693 O O . TRP A 1 88 ? -0.815 -7.460 -0.696 1.00 97.62 88 TRP A O 1
ATOM 703 N N . ALA A 1 89 ? -1.703 -7.033 1.313 1.00 97.75 89 ALA A N 1
ATOM 704 C CA . ALA A 1 89 ? -0.579 -6.219 1.764 1.00 97.75 89 ALA A CA 1
ATOM 705 C C . ALA A 1 89 ? 0.757 -6.989 1.730 1.00 97.75 89 ALA A C 1
ATOM 707 O O . ALA A 1 89 ? 1.802 -6.417 1.411 1.00 97.75 89 ALA A O 1
ATOM 708 N N . GLN A 1 90 ? 0.737 -8.297 2.006 1.00 98.12 90 GLN A N 1
ATOM 709 C CA . GLN A 1 90 ? 1.912 -9.157 1.874 1.00 98.12 90 GLN A CA 1
ATOM 710 C C . GLN A 1 90 ? 2.348 -9.341 0.421 1.00 98.12 90 GLN A C 1
ATOM 712 O O . GLN A 1 90 ? 3.546 -9.246 0.146 1.00 98.12 90 GLN A O 1
ATOM 717 N N . ALA A 1 91 ? 1.412 -9.565 -0.502 1.00 97.88 91 ALA A N 1
ATOM 718 C CA . ALA A 1 91 ? 1.714 -9.657 -1.929 1.00 97.88 91 ALA A CA 1
ATOM 719 C C . ALA A 1 91 ? 2.320 -8.345 -2.458 1.00 97.88 91 ALA A C 1
ATOM 721 O O . ALA A 1 91 ? 3.368 -8.364 -3.102 1.00 97.88 91 ALA A O 1
ATOM 722 N N . LEU A 1 92 ? 1.745 -7.197 -2.082 1.00 98.12 92 LEU A N 1
ATOM 723 C CA . LEU A 1 92 ? 2.268 -5.875 -2.440 1.00 98.12 92 LEU A CA 1
ATOM 724 C C . LEU A 1 92 ? 3.670 -5.624 -1.877 1.00 98.12 92 LEU A C 1
ATOM 726 O O . LEU A 1 92 ? 4.537 -5.098 -2.573 1.00 98.12 92 LEU A O 1
ATOM 730 N N . ARG A 1 93 ? 3.933 -6.039 -0.631 1.00 97.56 93 ARG A N 1
ATOM 731 C CA . ARG A 1 93 ? 5.282 -5.989 -0.049 1.00 97.56 93 ARG A CA 1
ATOM 732 C C . ARG A 1 93 ? 6.272 -6.811 -0.873 1.00 97.56 93 ARG A C 1
ATOM 734 O O . ARG A 1 93 ? 7.405 -6.370 -1.054 1.00 97.56 93 ARG A O 1
ATOM 741 N N . VAL A 1 94 ? 5.890 -8.011 -1.311 1.00 96.75 94 VAL A N 1
ATOM 742 C CA . VAL A 1 94 ? 6.758 -8.878 -2.124 1.00 96.75 94 VAL A CA 1
ATOM 743 C C . VAL A 1 94 ? 7.056 -8.221 -3.470 1.00 96.75 94 VAL A C 1
ATOM 745 O O . VAL A 1 94 ? 8.229 -8.090 -3.810 1.00 96.75 94 VAL A O 1
ATOM 748 N N . LEU A 1 95 ? 6.036 -7.717 -4.167 1.00 96.81 95 LEU A N 1
ATOM 749 C CA . LEU A 1 95 ? 6.201 -7.013 -5.440 1.00 96.81 95 LEU A CA 1
ATOM 750 C C . LEU A 1 95 ? 7.087 -5.763 -5.301 1.00 96.81 95 LEU A C 1
ATOM 752 O O . LEU A 1 95 ? 8.011 -5.543 -6.080 1.00 96.81 95 LEU A O 1
ATOM 756 N N . GLY A 1 96 ? 6.865 -4.954 -4.264 1.00 95.69 96 GLY A N 1
ATOM 757 C CA . GLY A 1 96 ? 7.699 -3.781 -4.005 1.00 95.69 96 GLY A CA 1
ATOM 758 C C . GLY A 1 96 ? 9.137 -4.133 -3.612 1.00 95.69 96 GLY A C 1
ATOM 759 O O . GLY A 1 96 ? 10.060 -3.398 -3.952 1.00 95.69 96 GLY A O 1
ATOM 760 N N . ASN A 1 97 ? 9.354 -5.258 -2.920 1.00 94.69 97 ASN A N 1
ATOM 761 C CA . ASN A 1 97 ? 10.699 -5.770 -2.646 1.00 94.69 97 ASN A CA 1
ATOM 762 C C . ASN A 1 97 ? 11.405 -6.196 -3.943 1.00 94.69 97 ASN A C 1
ATOM 764 O O . ASN A 1 97 ? 12.575 -5.863 -4.111 1.00 94.69 97 ASN A O 1
ATOM 768 N N . GLN A 1 98 ? 10.707 -6.893 -4.848 1.00 91.62 98 GLN A N 1
ATOM 769 C CA . GLN A 1 98 ? 11.231 -7.240 -6.174 1.00 91.62 98 GLN A CA 1
ATOM 770 C C . GLN A 1 98 ? 11.676 -5.976 -6.915 1.00 91.62 98 GLN A C 1
ATOM 772 O O . GLN A 1 98 ? 12.789 -5.929 -7.425 1.00 91.62 98 GLN A O 1
ATOM 777 N N . GLY A 1 99 ? 10.857 -4.920 -6.893 1.00 90.38 99 GLY A N 1
ATOM 778 C CA . GLY A 1 99 ? 11.204 -3.670 -7.560 1.00 90.38 99 GLY A CA 1
ATOM 779 C C . GLY A 1 99 ? 12.347 -2.871 -6.920 1.00 90.38 99 GLY A C 1
ATOM 780 O O . GLY A 1 99 ? 12.999 -2.082 -7.601 1.00 90.38 99 GLY A O 1
ATOM 781 N N . ALA A 1 100 ? 12.608 -3.059 -5.624 1.00 92.00 100 ALA A N 1
ATOM 782 C CA . ALA A 1 100 ? 13.680 -2.366 -4.906 1.00 92.00 100 ALA A CA 1
ATOM 783 C C . ALA A 1 100 ? 15.046 -3.061 -5.034 1.00 92.00 100 ALA A C 1
ATOM 785 O O . ALA A 1 100 ? 16.086 -2.420 -4.868 1.00 92.00 100 ALA A O 1
ATOM 786 N N . HIS A 1 101 ? 15.059 -4.369 -5.293 1.00 89.69 101 HIS A N 1
ATOM 787 C CA . HIS A 1 101 ? 16.284 -5.135 -5.474 1.00 89.69 101 HIS A CA 1
ATOM 788 C C . HIS A 1 101 ? 16.672 -5.197 -6.951 1.00 89.69 101 HIS A C 1
ATOM 790 O O . HIS A 1 101 ? 15.849 -5.473 -7.818 1.00 89.69 101 HIS A O 1
ATOM 796 N N . PHE A 1 102 ? 17.957 -4.979 -7.240 1.00 87.12 102 PHE A N 1
ATOM 797 C CA . PHE A 1 102 ? 18.479 -5.157 -8.590 1.00 87.12 102 PHE A CA 1
ATOM 798 C C . PHE A 1 102 ? 18.353 -6.631 -8.997 1.00 87.12 102 PHE A C 1
ATOM 800 O O . PHE A 1 102 ? 19.024 -7.497 -8.434 1.00 87.12 102 PHE A O 1
ATOM 807 N N . SER A 1 103 ? 17.465 -6.907 -9.947 1.00 82.06 103 SER A N 1
ATOM 808 C CA . SER A 1 103 ? 17.200 -8.230 -10.507 1.00 82.06 103 SER A CA 1
ATOM 809 C C . SER A 1 103 ? 16.790 -8.092 -11.977 1.00 82.06 103 SER A C 1
ATOM 811 O O . SER A 1 103 ? 16.467 -6.993 -12.430 1.00 82.06 103 SER A O 1
ATOM 813 N N . GLU A 1 104 ? 16.825 -9.190 -12.734 1.00 81.75 104 GLU A N 1
ATOM 814 C CA . GLU A 1 104 ? 16.364 -9.204 -14.133 1.00 81.75 104 GLU A CA 1
ATOM 815 C C . GLU A 1 104 ? 14.827 -9.168 -14.248 1.00 81.75 104 GLU A C 1
ATOM 817 O O . GLU A 1 104 ? 14.283 -8.862 -15.309 1.00 81.75 104 GLU A O 1
ATOM 822 N N . GLU A 1 105 ? 14.114 -9.446 -13.153 1.00 83.00 105 GLU A N 1
ATOM 823 C CA . GLU A 1 105 ? 12.655 -9.506 -13.117 1.00 83.00 105 GLU A CA 1
ATOM 824 C C . GLU A 1 105 ? 12.044 -8.108 -12.953 1.00 83.00 105 GLU A C 1
ATOM 826 O O . GLU A 1 105 ? 11.934 -7.565 -11.852 1.00 83.00 105 GLU A O 1
ATOM 831 N N . SER A 1 106 ? 11.596 -7.525 -14.064 1.00 87.50 106 SER A N 1
ATOM 832 C CA . SER A 1 106 ? 10.835 -6.269 -14.046 1.00 87.50 106 SER A CA 1
ATOM 833 C C . SER A 1 106 ? 9.389 -6.464 -13.579 1.00 87.50 106 SER A C 1
ATOM 835 O O . SER A 1 106 ? 8.797 -7.525 -13.776 1.00 87.50 106 SER A O 1
ATOM 837 N N . VAL A 1 107 ? 8.805 -5.421 -12.985 1.00 95.88 107 VAL A N 1
ATOM 838 C CA . VAL A 1 107 ? 7.375 -5.399 -12.655 1.00 95.88 107 VAL A CA 1
ATOM 839 C C . VAL A 1 107 ? 6.574 -5.138 -13.930 1.00 95.88 107 VAL A C 1
ATOM 841 O O . VAL A 1 107 ? 6.860 -4.179 -14.653 1.00 95.88 107 VAL A O 1
ATOM 844 N N . SER A 1 108 ? 5.571 -5.976 -14.203 1.00 97.31 108 SER A N 1
ATOM 845 C CA . SER A 1 108 ? 4.691 -5.802 -15.361 1.00 97.31 108 SER A CA 1
ATOM 846 C C . SER A 1 108 ? 3.774 -4.584 -15.199 1.00 97.31 108 SER A C 1
ATOM 848 O O . SER A 1 108 ? 3.556 -4.069 -14.097 1.00 97.31 108 SER A O 1
ATOM 850 N N . ARG A 1 109 ? 3.204 -4.108 -16.311 1.00 98.12 109 ARG A N 1
ATOM 851 C CA . ARG A 1 109 ? 2.209 -3.030 -16.271 1.00 98.12 109 ARG A CA 1
ATOM 852 C C . ARG A 1 109 ? 0.981 -3.460 -15.468 1.00 98.12 109 ARG A C 1
ATOM 854 O O . ARG A 1 109 ? 0.433 -2.655 -14.721 1.00 98.12 109 ARG A O 1
ATOM 861 N N . GLU A 1 110 ? 0.545 -4.699 -15.655 1.00 98.44 110 GLU A N 1
ATOM 862 C CA . GLU A 1 110 ? -0.614 -5.300 -15.003 1.00 98.44 110 GLU A CA 1
ATOM 863 C C . GLU A 1 110 ? -0.401 -5.364 -13.487 1.00 98.44 110 GLU A C 1
ATOM 865 O O . GLU A 1 110 ? -1.207 -4.811 -12.742 1.00 98.44 110 GLU A O 1
ATOM 870 N N . ASP A 1 111 ? 0.740 -5.897 -13.040 1.00 98.25 111 ASP A N 1
ATOM 871 C CA . ASP A 1 111 ? 1.069 -5.984 -11.613 1.00 98.25 111 ASP A CA 1
ATOM 872 C C . ASP A 1 111 ? 1.163 -4.600 -10.966 1.00 98.25 111 ASP A C 1
ATOM 874 O O . ASP A 1 111 ? 0.696 -4.399 -9.846 1.00 98.25 111 ASP A O 1
ATOM 878 N N . ALA A 1 112 ? 1.741 -3.612 -11.658 1.00 98.31 112 ALA A N 1
ATOM 879 C CA . ALA A 1 112 ? 1.812 -2.249 -11.138 1.00 98.31 112 ALA A CA 1
ATOM 880 C C . ALA A 1 112 ? 0.430 -1.576 -11.055 1.00 98.31 112 ALA A C 1
ATOM 882 O O . ALA A 1 112 ? 0.174 -0.812 -10.120 1.00 98.31 112 ALA A O 1
ATOM 883 N N . ALA A 1 113 ? -0.466 -1.851 -12.007 1.00 98.44 113 ALA A N 1
ATOM 884 C CA . ALA A 1 113 ? -1.833 -1.340 -11.977 1.00 98.44 113 ALA A CA 1
ATOM 885 C C . ALA A 1 113 ? -2.614 -1.944 -10.802 1.00 98.44 113 ALA A C 1
ATOM 887 O O . ALA A 1 113 ? -3.205 -1.201 -10.013 1.00 98.44 113 ALA A O 1
ATOM 888 N N . ASP A 1 114 ? -2.540 -3.267 -10.645 1.00 98.38 114 ASP A N 1
ATOM 889 C CA . ASP A 1 114 ? -3.159 -3.990 -9.535 1.00 98.38 114 ASP A CA 1
ATOM 890 C C . ASP A 1 114 ? -2.584 -3.527 -8.195 1.00 98.38 114 ASP A C 1
ATOM 892 O O . ASP A 1 114 ? -3.332 -3.301 -7.242 1.00 98.38 114 ASP A O 1
ATOM 896 N N . ALA A 1 115 ? -1.271 -3.284 -8.126 1.00 98.38 115 ALA A N 1
ATOM 897 C CA . ALA A 1 115 ? -0.625 -2.790 -6.920 1.00 98.38 115 ALA A CA 1
ATOM 898 C C . ALA A 1 115 ? -1.183 -1.443 -6.457 1.00 98.38 115 ALA A C 1
ATOM 900 O O . ALA A 1 115 ? -1.462 -1.270 -5.270 1.00 98.38 115 ALA A O 1
ATOM 901 N N . LEU A 1 116 ? -1.389 -0.506 -7.385 1.00 98.25 116 LEU A N 1
ATOM 902 C CA . LEU A 1 116 ? -1.983 0.795 -7.079 1.00 98.25 116 LEU A CA 1
ATOM 903 C C . LEU A 1 116 ? -3.423 0.651 -6.584 1.00 98.25 116 LEU A C 1
ATOM 905 O O . LEU A 1 116 ? -3.781 1.245 -5.568 1.00 98.25 116 LEU A O 1
ATOM 909 N N . SER A 1 117 ? -4.237 -0.150 -7.273 1.00 97.94 117 SER A N 1
ATOM 910 C CA . SER A 1 117 ? -5.642 -0.359 -6.914 1.00 97.94 117 SER A CA 1
ATOM 911 C C . SER A 1 117 ? -5.807 -1.056 -5.562 1.00 97.94 117 SER A C 1
ATOM 913 O O . SER A 1 117 ? -6.634 -0.640 -4.750 1.00 97.94 117 SER A O 1
ATOM 915 N N . LEU A 1 118 ? -5.009 -2.088 -5.284 1.00 98.19 118 LEU A N 1
ATOM 916 C CA . LEU A 1 118 ? -5.054 -2.818 -4.016 1.00 98.19 118 LEU A CA 1
ATOM 917 C C . LEU A 1 118 ? -4.520 -1.976 -2.851 1.00 98.19 118 LEU A C 1
ATOM 919 O O . LEU A 1 118 ? -5.094 -2.012 -1.762 1.00 98.19 118 LEU A O 1
ATOM 923 N N . ALA A 1 119 ? -3.465 -1.187 -3.068 1.00 98.25 119 ALA A N 1
ATOM 924 C CA . ALA A 1 119 ? -2.958 -0.261 -2.059 1.00 98.25 119 ALA A CA 1
ATOM 925 C C . ALA A 1 119 ? -3.992 0.818 -1.717 1.00 98.25 119 ALA A C 1
ATOM 927 O O . ALA A 1 119 ? -4.259 1.071 -0.545 1.00 98.25 119 ALA A O 1
ATOM 928 N N . GLU A 1 120 ? -4.638 1.408 -2.723 1.00 97.75 120 GLU A N 1
ATOM 929 C CA . GLU A 1 120 ? -5.711 2.379 -2.509 1.00 97.75 120 GLU A CA 1
ATOM 930 C C . GLU A 1 120 ? -6.910 1.760 -1.770 1.00 97.75 120 GLU A C 1
ATOM 932 O O . GLU A 1 120 ? -7.476 2.387 -0.873 1.00 97.75 120 GLU A O 1
ATOM 937 N N . ALA A 1 121 ? -7.275 0.511 -2.078 1.00 96.94 121 ALA A N 1
ATOM 938 C CA . ALA A 1 121 ? -8.319 -0.209 -1.352 1.00 96.94 121 ALA A CA 1
ATOM 939 C C . ALA A 1 121 ? -7.960 -0.427 0.131 1.00 96.94 121 ALA A C 1
ATOM 941 O O . ALA A 1 121 ? -8.813 -0.221 0.995 1.00 96.94 121 ALA A O 1
ATOM 942 N N . LEU A 1 122 ? -6.705 -0.784 0.437 1.00 97.50 122 LEU A N 1
ATOM 943 C CA . LEU A 1 122 ? -6.208 -0.921 1.813 1.00 97.50 122 LEU A CA 1
ATOM 944 C C . LEU A 1 122 ? -6.277 0.405 2.581 1.00 97.50 122 LEU A C 1
ATOM 946 O O . LEU A 1 122 ? -6.758 0.438 3.713 1.00 97.50 122 LEU A O 1
ATOM 950 N N . LEU A 1 123 ? -5.852 1.506 1.958 1.00 97.75 123 LEU A N 1
ATOM 951 C CA . LEU A 1 123 ? -5.911 2.832 2.578 1.00 97.75 123 LEU A CA 1
ATOM 952 C C . LEU A 1 123 ? -7.355 3.282 2.818 1.00 97.75 123 LEU A C 1
ATOM 954 O O . LEU A 1 123 ? -7.675 3.776 3.898 1.00 97.75 123 LEU A O 1
ATOM 958 N N . ASN A 1 124 ? -8.248 3.067 1.850 1.00 97.19 124 ASN A N 1
ATOM 959 C CA . ASN A 1 124 ? -9.669 3.358 2.023 1.00 97.19 124 ASN A CA 1
ATOM 960 C C . ASN A 1 124 ? -10.291 2.517 3.142 1.00 97.19 124 ASN A C 1
ATOM 962 O O . ASN A 1 124 ? -11.105 3.033 3.905 1.00 97.19 124 ASN A O 1
ATOM 966 N N . TYR A 1 125 ? -9.901 1.249 3.277 1.00 95.94 125 TYR A N 1
ATOM 967 C CA . TYR A 1 125 ? -10.368 0.408 4.373 1.00 95.94 125 TYR A CA 1
ATOM 968 C C . TYR A 1 125 ? -10.024 1.009 5.739 1.00 95.94 125 TYR A C 1
ATOM 970 O O . TYR A 1 125 ? -10.927 1.295 6.528 1.00 95.94 125 TYR A O 1
ATOM 978 N N . ILE A 1 126 ? -8.734 1.265 5.969 1.00 95.56 126 ILE A N 1
ATOM 979 C CA . ILE A 1 126 ? -8.216 1.712 7.266 1.00 95.56 126 ILE A CA 1
ATOM 980 C C . ILE A 1 126 ? -8.692 3.124 7.619 1.00 95.56 126 ILE A C 1
ATOM 982 O O . ILE A 1 126 ? -9.071 3.370 8.759 1.00 95.56 126 ILE A O 1
ATOM 986 N N . TYR A 1 127 ? -8.686 4.054 6.661 1.00 96.50 127 TYR A N 1
ATOM 987 C CA . TYR A 1 127 ? -8.886 5.476 6.963 1.00 96.50 127 TYR A CA 1
ATOM 988 C C . TYR A 1 127 ? -10.290 5.999 6.670 1.00 96.50 127 TYR A C 1
ATOM 990 O O . TYR A 1 127 ? -10.697 7.013 7.230 1.00 96.50 127 TYR A O 1
ATOM 998 N N . VAL A 1 128 ? -11.041 5.344 5.783 1.00 96.31 128 VAL A N 1
ATOM 999 C CA . VAL A 1 128 ? -12.334 5.864 5.315 1.00 96.31 128 VAL A CA 1
ATOM 1000 C C . VAL A 1 128 ? -13.472 4.971 5.770 1.00 96.31 128 VAL A C 1
ATOM 1002 O O . VAL A 1 128 ? -14.434 5.450 6.367 1.00 96.31 128 VAL A O 1
ATOM 1005 N N . PHE A 1 129 ? -13.401 3.675 5.479 1.00 95.56 129 PHE A N 1
ATOM 1006 C CA . PHE A 1 129 ? -14.500 2.762 5.771 1.00 95.56 129 PHE A CA 1
ATOM 1007 C C . PHE A 1 129 ? -14.600 2.436 7.259 1.00 95.56 129 PHE A C 1
ATOM 1009 O O . PHE A 1 129 ? -15.721 2.412 7.767 1.00 95.56 129 PHE A O 1
ATOM 1016 N N . ALA A 1 130 ? -13.474 2.288 7.963 1.00 92.69 130 ALA A N 1
ATOM 1017 C CA . ALA A 1 130 ? -13.470 2.143 9.418 1.00 92.69 130 ALA A CA 1
ATOM 1018 C C . ALA A 1 130 ? -14.156 3.339 10.110 1.00 92.69 130 ALA A C 1
ATOM 1020 O O . ALA A 1 130 ? -15.138 3.151 10.827 1.00 92.69 130 ALA A O 1
ATOM 1021 N N . ALA A 1 131 ? -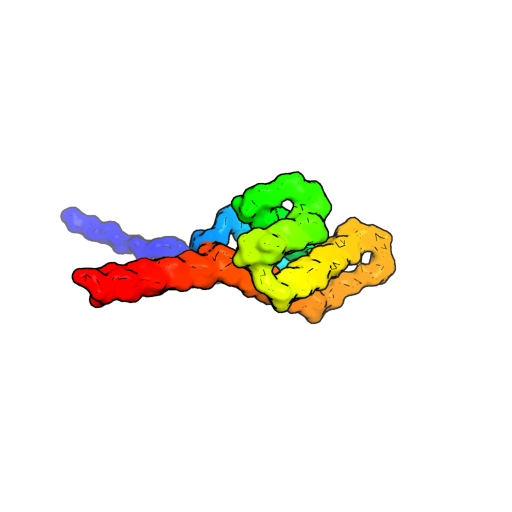13.742 4.572 9.792 1.00 94.88 131 ALA A N 1
ATOM 1022 C CA . ALA A 1 131 ? -14.340 5.791 10.350 1.00 94.88 131 ALA A CA 1
ATOM 1023 C C . ALA A 1 131 ? -15.843 5.913 10.030 1.00 94.88 131 ALA A C 1
ATOM 1025 O O . ALA A 1 131 ? -16.667 6.138 10.916 1.00 94.88 131 ALA A O 1
ATOM 1026 N N . LYS A 1 132 ? -16.236 5.674 8.770 1.00 96.06 132 LYS A N 1
ATOM 1027 C CA . LYS A 1 132 ? -17.655 5.685 8.365 1.00 96.06 132 LYS A CA 1
ATOM 1028 C C . LYS A 1 132 ? -18.489 4.649 9.117 1.00 96.06 132 LYS A C 1
ATOM 1030 O O . LYS A 1 132 ? -19.665 4.891 9.400 1.00 96.06 132 LYS A O 1
ATOM 1035 N N . TYR A 1 133 ? -17.914 3.484 9.404 1.00 95.38 133 TYR A N 1
ATOM 1036 C CA . TYR A 1 133 ? -18.593 2.442 10.161 1.00 95.38 133 TYR A CA 1
ATOM 1037 C C . TYR A 1 133 ? -18.787 2.845 11.627 1.00 95.38 133 TYR A C 1
ATOM 1039 O O . TYR A 1 133 ? -19.889 2.687 12.153 1.00 95.38 133 TYR A O 1
ATOM 1047 N N . GLU A 1 134 ? -17.775 3.436 12.262 1.00 94.62 134 GLU A N 1
ATOM 1048 C CA . GLU A 1 134 ? -17.880 3.969 13.626 1.00 94.62 134 GLU A CA 1
ATOM 1049 C C . GLU A 1 134 ? -18.953 5.061 13.731 1.00 94.62 134 GLU A C 1
ATOM 1051 O O . GLU A 1 134 ? -19.835 4.992 14.589 1.00 94.62 134 GLU A O 1
ATOM 1056 N N . GLU A 1 135 ? -18.964 6.024 12.806 1.00 95.94 135 GLU A N 1
ATOM 1057 C CA . GLU A 1 135 ? -20.001 7.061 12.734 1.00 95.94 135 GLU A CA 1
ATOM 1058 C C . GLU A 1 135 ? -21.408 6.469 12.575 1.00 95.94 135 GLU A C 1
ATOM 1060 O O . GLU A 1 135 ? -22.375 6.933 13.192 1.00 95.94 135 GLU A O 1
ATOM 1065 N N . PHE A 1 136 ? -21.542 5.434 11.742 1.00 96.50 136 PHE A N 1
ATOM 1066 C CA . PHE A 1 136 ? -22.798 4.715 11.566 1.00 96.50 136 PHE A CA 1
ATOM 1067 C C . PHE A 1 136 ? -23.256 4.039 12.864 1.00 96.50 136 PHE A C 1
ATOM 1069 O O . PHE A 1 136 ? -24.426 4.180 13.235 1.00 96.50 136 PHE A O 1
ATOM 1076 N N . GLN A 1 137 ? -22.354 3.346 13.564 1.00 97.19 137 GLN A N 1
ATOM 1077 C CA . GLN A 1 137 ? -22.656 2.685 14.834 1.00 97.19 137 GLN A CA 1
ATOM 1078 C C . GLN A 1 137 ? -23.069 3.696 15.907 1.00 97.19 137 GLN A C 1
ATOM 1080 O O . GLN A 1 137 ? -24.111 3.519 16.542 1.00 97.19 137 GLN A O 1
ATOM 1085 N N . ASN A 1 138 ? -22.334 4.802 16.034 1.00 96.25 138 ASN A N 1
ATOM 1086 C CA . ASN A 1 138 ? -22.638 5.874 16.983 1.00 96.25 138 ASN A CA 1
ATOM 1087 C C . ASN A 1 138 ? -24.034 6.461 16.740 1.00 96.25 138 ASN A C 1
ATOM 1089 O O . ASN A 1 138 ? -24.834 6.581 17.667 1.00 96.25 138 ASN A O 1
ATOM 1093 N N . ARG A 1 139 ? -24.390 6.747 15.480 1.00 96.31 139 ARG A N 1
ATOM 1094 C CA . ARG A 1 139 ? -25.732 7.242 15.130 1.00 96.31 139 ARG A CA 1
ATOM 1095 C C . ARG A 1 139 ? -26.836 6.249 15.503 1.00 96.31 139 ARG A C 1
ATOM 1097 O O . ARG A 1 139 ? -27.898 6.665 15.969 1.00 96.31 139 ARG A O 1
ATOM 1104 N N . ARG A 1 140 ? -26.610 4.947 15.291 1.00 95.00 140 ARG A N 1
ATOM 1105 C CA . ARG A 1 140 ? -27.587 3.902 15.636 1.00 95.00 140 ARG A CA 1
ATOM 1106 C C . ARG A 1 140 ? -27.781 3.749 17.140 1.00 95.00 140 ARG A C 1
ATOM 1108 O O . ARG A 1 140 ? -28.917 3.558 17.558 1.00 95.00 140 ARG A O 1
ATOM 1115 N N . GLN A 1 141 ? -26.714 3.848 17.927 1.00 91.94 141 GLN A N 1
ATOM 1116 C CA . GLN A 1 141 ? -26.787 3.774 19.388 1.00 91.94 141 GLN A CA 1
ATOM 1117 C C . GLN A 1 141 ? -27.505 4.997 19.973 1.00 91.94 141 GLN A C 1
ATOM 1119 O O . GLN A 1 141 ? -28.401 4.837 20.796 1.00 91.94 141 GLN A O 1
ATOM 1124 N N . SER A 1 142 ? -27.213 6.203 19.475 1.00 87.69 142 SER A N 1
ATOM 1125 C CA . SER A 1 142 ? -27.881 7.439 19.915 1.00 87.69 142 SER A CA 1
ATOM 1126 C C . SER A 1 142 ? -29.363 7.521 19.546 1.00 87.69 142 SER A C 1
ATOM 1128 O O . SER A 1 142 ? -30.093 8.272 20.172 1.00 87.69 142 SER A O 1
ATOM 1130 N N . SER A 1 143 ? -29.809 6.784 18.522 1.00 79.38 143 SER A N 1
ATOM 1131 C CA . SER A 1 143 ? -31.230 6.730 18.133 1.00 79.38 143 SER A CA 1
ATOM 1132 C C . SER A 1 143 ? -32.019 5.648 18.885 1.00 79.38 143 SER A C 1
ATOM 1134 O O . SER A 1 143 ? -33.231 5.555 18.711 1.00 79.38 143 SER A O 1
ATOM 1136 N N . ALA A 1 144 ? -31.333 4.782 19.638 1.00 69.25 144 ALA A N 1
ATOM 1137 C CA . ALA A 1 144 ? -31.928 3.684 20.401 1.00 69.25 144 ALA A CA 1
ATOM 1138 C C . ALA A 1 144 ? -32.078 3.995 21.905 1.00 69.25 144 ALA A C 1
ATOM 1140 O O . ALA A 1 144 ? -32.749 3.231 22.599 1.00 69.25 144 ALA A O 1
ATOM 1141 N N . ASN A 1 145 ? -31.475 5.093 22.378 1.00 53.19 145 ASN A N 1
ATOM 1142 C CA . ASN A 1 145 ? -31.636 5.671 23.719 1.00 53.19 145 ASN A CA 1
ATOM 1143 C C . ASN A 1 145 ? -32.582 6.874 23.672 1.00 53.19 145 ASN A C 1
ATOM 1145 O O . ASN A 1 145 ? -33.264 7.108 24.693 1.00 53.19 145 ASN A O 1
#

Foldseek 3Di: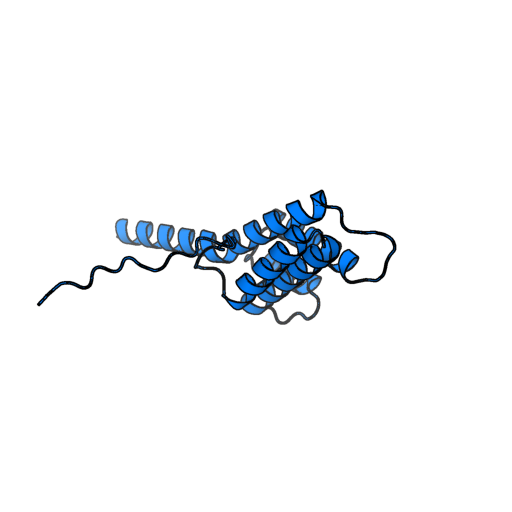
DDDDPDDDDDDPPDDQDDADPLFDPVLRVLLSVLVVCLVVVVLLVSLLSLLVSLVVVLVVVPDPDPDSLVSLVVCCVVVLDDDVLSVLNVVSNVSSVVSVDDDPDDGDSVNSVVSSVSSSVSSCSNGPVVVVVVVVVVVVVVVVD